Protein AF-A0A553P9T6-F1 (afdb_monomer_lite)

pLDDT: mean 75.7, std 14.53, range [41.75, 96.0]

Structure (mmCIF, N/CA/C/O backbone):
data_AF-A0A553P9T6-F1
#
_entry.id   AF-A0A553P9T6-F1
#
loop_
_atom_site.group_PDB
_atom_site.id
_atom_site.type_symbol
_atom_site.label_atom_id
_atom_site.label_alt_id
_atom_site.label_comp_id
_atom_site.label_asym_id
_atom_site.label_entity_id
_atom_site.label_seq_id
_atom_site.pdbx_PDB_ins_code
_atom_site.Cartn_x
_atom_site.Cartn_y
_atom_site.Cartn_z
_atom_site.occupancy
_atom_site.B_iso_or_equiv
_atom_site.auth_seq_id
_atom_site.auth_comp_id
_atom_site.auth_asym_id
_atom_site.auth_atom_id
_atom_site.pdbx_PDB_model_num
ATOM 1 N N . MET A 1 1 ? 2.382 13.100 12.369 1.00 54.50 1 MET A N 1
ATOM 2 C CA . MET A 1 1 ? 1.519 14.014 13.161 1.00 54.50 1 MET A CA 1
ATOM 3 C C . MET A 1 1 ? 0.103 14.180 12.588 1.00 54.50 1 MET A C 1
ATOM 5 O O . MET A 1 1 ? -0.826 14.201 13.383 1.00 54.50 1 MET A O 1
ATOM 9 N N . PHE A 1 2 ? -0.109 14.202 11.264 1.00 61.12 2 PHE A N 1
ATOM 10 C CA . PHE A 1 2 ? -1.443 14.393 10.650 1.00 61.12 2 PHE A CA 1
ATOM 11 C C . PHE A 1 2 ? -2.465 13.262 10.878 1.00 61.12 2 PHE A C 1
ATOM 13 O O . PHE A 1 2 ? -3.654 13.535 11.056 1.00 61.12 2 PHE A O 1
ATOM 20 N N . VAL A 1 3 ? -2.014 12.002 10.949 1.00 61.84 3 VAL A N 1
ATOM 21 C CA . VAL A 1 3 ? -2.895 10.847 11.225 1.00 61.84 3 VAL A CA 1
ATOM 22 C C . VAL A 1 3 ? -3.562 10.980 12.595 1.00 61.84 3 VAL A C 1
ATOM 24 O O . VAL A 1 3 ? -4.759 10.756 12.708 1.00 61.84 3 VAL A O 1
ATOM 27 N N . ARG A 1 4 ? -2.828 11.456 13.614 1.00 64.81 4 ARG A N 1
ATOM 28 C CA . ARG A 1 4 ? -3.353 11.652 14.977 1.00 64.81 4 ARG A CA 1
ATOM 29 C C . ARG A 1 4 ? -4.452 12.711 15.056 1.00 64.81 4 ARG A C 1
ATOM 31 O O . ARG A 1 4 ? -5.388 12.549 15.829 1.00 64.81 4 ARG A O 1
ATOM 38 N N . GLN A 1 5 ? -4.347 13.785 14.273 1.00 69.56 5 GLN A N 1
ATOM 39 C CA . GLN A 1 5 ? -5.360 14.847 14.248 1.00 69.56 5 GLN A CA 1
ATOM 40 C C . GLN A 1 5 ? -6.612 14.425 13.474 1.00 69.56 5 GLN A C 1
ATOM 42 O O . GLN A 1 5 ? -7.729 14.667 13.925 1.00 69.56 5 GLN A O 1
ATOM 47 N N . SER A 1 6 ? -6.427 13.708 12.366 1.00 65.88 6 SER A N 1
ATOM 48 C CA . SER A 1 6 ? -7.532 13.198 11.544 1.00 65.88 6 SER A CA 1
ATOM 49 C C . SER A 1 6 ? -8.267 12.025 12.207 1.00 65.88 6 SER A C 1
ATOM 51 O O . SER A 1 6 ? -9.463 11.833 11.994 1.00 65.88 6 SER A O 1
ATOM 53 N N . SER A 1 7 ? -7.576 11.254 13.053 1.00 70.69 7 SER A N 1
ATOM 54 C CA . SER A 1 7 ? -8.131 10.071 13.715 1.00 70.69 7 SER A CA 1
ATOM 55 C C . SER A 1 7 ? -8.922 10.380 14.989 1.00 70.69 7 SER A C 1
ATOM 57 O O . SER A 1 7 ? -9.719 9.546 15.412 1.00 70.69 7 SER A O 1
ATOM 59 N N . LEU A 1 8 ? -8.773 11.569 15.584 1.00 76.19 8 LEU A N 1
ATOM 60 C CA . LEU A 1 8 ? -9.503 12.016 16.781 1.00 76.19 8 LEU A CA 1
ATOM 61 C C . LEU A 1 8 ? -11.037 12.039 16.621 1.00 76.19 8 LEU A C 1
ATOM 63 O O . LEU A 1 8 ? -11.719 11.433 17.455 1.00 76.19 8 LEU A O 1
ATOM 67 N N . PRO A 1 9 ? -11.623 12.698 15.599 1.00 80.44 9 PRO A N 1
ATOM 68 C CA . PRO A 1 9 ? -13.076 12.689 15.408 1.00 80.44 9 PRO A CA 1
ATOM 69 C C . PRO A 1 9 ? -13.605 11.282 15.102 1.00 80.44 9 PRO A C 1
ATOM 71 O O . PRO A 1 9 ? -14.690 10.913 15.557 1.00 80.44 9 PRO A O 1
ATOM 74 N N . LEU A 1 10 ? -12.820 10.472 14.386 1.00 75.75 10 LEU A N 1
ATOM 75 C CA . LEU A 1 10 ? -13.176 9.097 14.050 1.00 75.75 10 LEU A CA 1
ATOM 76 C C . LEU A 1 10 ? -13.121 8.180 15.283 1.00 75.75 10 LEU A C 1
ATOM 78 O O . LEU A 1 10 ? -14.057 7.424 15.524 1.00 75.75 10 LEU A O 1
ATOM 82 N N . ALA A 1 11 ? -12.092 8.315 16.122 1.00 76.81 11 ALA A N 1
ATOM 83 C CA . ALA A 1 11 ? -11.960 7.593 17.385 1.00 76.81 11 ALA A CA 1
ATOM 84 C C . ALA A 1 11 ? -13.116 7.914 18.338 1.00 76.81 11 ALA A C 1
ATOM 86 O O . ALA A 1 11 ? -13.688 7.007 18.934 1.00 76.81 11 ALA A O 1
ATOM 87 N N . ARG A 1 12 ? -13.531 9.187 18.436 1.00 80.38 12 ARG A N 1
ATOM 88 C CA . ARG A 1 12 ? -14.687 9.588 19.259 1.00 80.38 12 ARG A CA 1
ATOM 89 C C . ARG A 1 12 ? -15.990 8.938 18.783 1.00 80.38 12 ARG A C 1
ATOM 91 O O . ARG A 1 12 ? -16.767 8.482 19.618 1.00 80.38 12 ARG A O 1
ATOM 98 N N . ARG A 1 13 ? -16.203 8.837 17.465 1.00 80.31 13 ARG A N 1
ATOM 99 C CA . ARG A 1 13 ? -17.357 8.125 16.885 1.00 80.31 13 ARG A CA 1
ATOM 100 C C . ARG A 1 13 ? -17.294 6.618 17.129 1.00 80.31 13 ARG A C 1
ATOM 102 O O . ARG A 1 13 ? -18.295 6.013 17.491 1.00 80.31 13 ARG A O 1
ATOM 109 N N . ILE A 1 14 ? -16.122 6.006 16.987 1.00 76.62 14 ILE A N 1
ATOM 110 C CA . ILE A 1 14 ? -15.926 4.581 17.290 1.00 76.62 14 ILE A CA 1
ATOM 111 C C . ILE A 1 14 ? -16.172 4.321 18.783 1.00 76.62 14 ILE A C 1
ATOM 113 O O . ILE A 1 14 ? -16.841 3.351 19.130 1.00 76.62 14 ILE A O 1
ATOM 117 N N . LYS A 1 15 ? -15.722 5.221 19.667 1.00 77.31 15 LYS A N 1
ATOM 118 C CA . LYS A 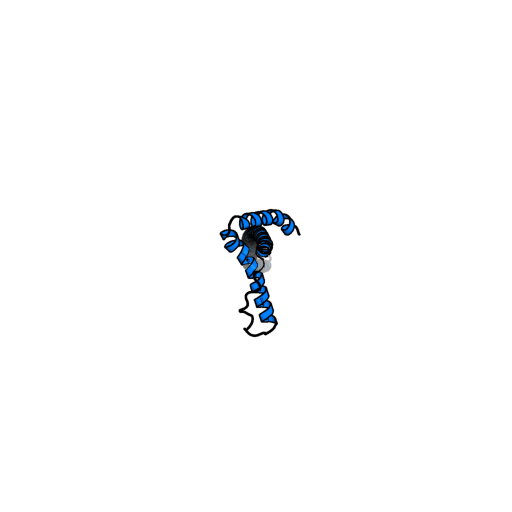1 15 ? -15.968 5.167 21.115 1.00 77.31 15 LYS A CA 1
ATOM 119 C C . LYS A 1 15 ? -17.463 5.241 21.439 1.00 77.31 15 LYS A C 1
ATOM 121 O O . LYS A 1 15 ? -17.950 4.427 22.220 1.00 77.31 15 LYS A O 1
ATOM 126 N N . SER A 1 16 ? -18.205 6.176 20.837 1.00 78.44 16 SER A N 1
ATOM 127 C CA . SER A 1 16 ? -19.654 6.286 21.060 1.00 78.44 16 SER A CA 1
ATOM 128 C C . SER A 1 16 ? -20.402 5.053 20.551 1.00 78.44 16 SER A C 1
ATOM 130 O O . SER A 1 16 ? -21.261 4.531 21.254 1.00 78.44 16 SER A O 1
ATOM 132 N N . GLN A 1 17 ? -20.021 4.522 19.386 1.00 75.31 17 GLN A N 1
ATOM 133 C CA . GLN A 1 17 ? -20.624 3.304 18.838 1.00 75.31 17 GLN A CA 1
ATOM 134 C C . GLN A 1 17 ? -20.291 2.054 19.662 1.00 75.31 17 GLN A C 1
ATOM 136 O O . GLN A 1 17 ? -21.145 1.195 19.862 1.00 75.31 17 GLN A O 1
ATOM 141 N N . ALA A 1 18 ? -19.081 1.966 20.217 1.00 71.62 18 ALA A N 1
ATOM 142 C CA . ALA A 1 18 ? -18.688 0.879 21.109 1.00 71.62 18 ALA A CA 1
ATOM 143 C C . ALA A 1 18 ? -19.405 0.924 22.471 1.00 71.62 18 ALA A C 1
ATOM 145 O O . ALA A 1 18 ? -19.569 -0.118 23.105 1.00 71.62 18 ALA A O 1
ATOM 146 N N . ARG A 1 19 ? -19.869 2.102 22.918 1.00 73.62 19 ARG A N 1
ATOM 147 C CA . ARG A 1 19 ? -20.756 2.220 24.091 1.00 73.62 19 ARG A CA 1
ATOM 148 C C . ARG A 1 19 ? -22.173 1.731 23.791 1.00 73.62 19 ARG A C 1
ATOM 150 O O . ARG A 1 19 ? -22.774 1.099 24.650 1.00 73.62 19 ARG A O 1
ATOM 157 N N . LEU A 1 20 ? -22.677 1.991 22.583 1.00 77.75 20 LEU A N 1
ATOM 158 C CA . LEU A 1 20 ? -24.021 1.585 22.156 1.00 77.75 20 LEU A CA 1
ATOM 159 C C . LEU A 1 20 ? -24.108 0.086 21.822 1.00 77.75 20 LEU A C 1
ATOM 161 O O . LEU A 1 20 ? -25.086 -0.569 22.172 1.00 77.75 20 LEU A O 1
ATOM 165 N N . HIS A 1 21 ? -23.076 -0.483 21.191 1.00 76.06 21 HIS A N 1
ATOM 166 C CA . HIS A 1 21 ? -23.066 -1.879 20.749 1.00 76.06 21 HIS A CA 1
ATOM 167 C C . HIS A 1 21 ? -21.999 -2.716 21.468 1.00 76.06 21 HIS A C 1
ATOM 169 O O . HIS A 1 21 ? -20.808 -2.676 21.144 1.00 76.06 21 HIS A O 1
ATOM 175 N N . ARG A 1 22 ? -22.447 -3.580 22.392 1.00 70.31 22 ARG A N 1
ATOM 176 C CA . ARG A 1 22 ? -21.578 -4.487 23.172 1.00 70.31 22 ARG A CA 1
ATOM 177 C C . ARG A 1 22 ? -20.792 -5.473 22.295 1.00 70.31 22 ARG A C 1
ATOM 179 O O . ARG A 1 22 ? -19.643 -5.784 22.603 1.00 70.31 22 ARG A O 1
ATOM 186 N N . SER A 1 23 ? -21.380 -5.917 21.182 1.00 69.31 23 SER A N 1
ATOM 187 C CA . SER A 1 23 ? -20.733 -6.803 20.202 1.00 69.31 23 SER A CA 1
ATOM 188 C C . SER A 1 23 ? -19.582 -6.109 19.472 1.00 69.31 23 SER A C 1
ATOM 190 O O . SER A 1 23 ? -18.506 -6.684 19.325 1.00 69.31 23 SER A O 1
ATOM 192 N N . PHE A 1 24 ? -19.770 -4.842 19.087 1.00 68.88 24 PHE A N 1
ATOM 193 C CA . PHE A 1 24 ? -18.747 -4.043 18.411 1.00 68.88 24 PHE A CA 1
ATOM 194 C C . PHE A 1 24 ? -17.557 -3.756 19.336 1.00 68.88 24 PHE A C 1
ATOM 196 O O . PHE A 1 24 ? -16.403 -3.928 18.943 1.00 68.88 24 PHE A O 1
ATOM 203 N N . LYS A 1 25 ? -17.829 -3.436 20.610 1.00 69.00 25 LYS A N 1
ATOM 204 C CA . LYS A 1 25 ? -16.800 -3.327 21.654 1.00 69.00 25 LYS A CA 1
ATOM 205 C C . LYS A 1 25 ? -15.978 -4.615 21.766 1.00 69.00 25 LYS A C 1
ATOM 207 O O . LYS A 1 25 ? -14.758 -4.558 21.669 1.00 69.00 25 LYS A O 1
ATOM 212 N N . ARG A 1 26 ? -16.629 -5.774 21.904 1.00 68.94 26 ARG A N 1
ATOM 213 C CA . ARG A 1 26 ? -15.945 -7.058 22.137 1.00 68.94 26 ARG A CA 1
ATOM 214 C C . ARG A 1 26 ? -15.169 -7.586 20.926 1.00 68.94 26 ARG A C 1
ATOM 216 O O . ARG A 1 26 ? -14.162 -8.252 21.129 1.00 68.94 26 ARG A O 1
ATOM 223 N N . PHE A 1 27 ? -15.629 -7.327 19.702 1.00 68.06 27 PHE A N 1
ATOM 224 C CA . PHE A 1 27 ? -15.042 -7.918 18.493 1.00 68.06 27 PHE A CA 1
ATOM 225 C C . PHE A 1 27 ? -14.057 -6.996 17.765 1.00 68.06 27 PHE A C 1
ATOM 227 O O . PHE A 1 27 ? -13.137 -7.479 17.117 1.00 68.06 27 PHE A O 1
ATOM 234 N N . VAL A 1 28 ? -14.223 -5.674 17.875 1.00 71.19 28 VAL A N 1
ATOM 235 C CA . VAL A 1 28 ? -13.396 -4.705 17.133 1.00 71.19 28 VAL A CA 1
ATOM 236 C C . VAL A 1 28 ? -12.470 -3.922 18.060 1.00 71.19 28 VAL A C 1
ATOM 238 O O . VAL A 1 28 ? -11.318 -3.687 17.716 1.00 71.19 28 VAL A O 1
ATOM 241 N N . VAL A 1 29 ? -12.939 -3.537 19.250 1.00 70.44 29 VAL A N 1
ATOM 242 C CA . VAL A 1 29 ? -12.211 -2.617 20.146 1.00 70.44 29 VAL A CA 1
ATOM 243 C C . VAL A 1 29 ? -11.395 -3.361 21.211 1.00 70.44 29 VAL A C 1
ATOM 245 O O . VAL A 1 29 ? -10.249 -3.005 21.473 1.00 70.44 29 VAL A O 1
ATOM 248 N N . SER A 1 30 ? -11.953 -4.416 21.808 1.00 69.38 30 SER A N 1
ATOM 249 C CA . SER A 1 30 ? -11.287 -5.218 22.843 1.00 69.38 30 SER A CA 1
ATOM 250 C C . SER A 1 30 ? -10.107 -6.056 22.333 1.00 69.38 30 SER A C 1
ATOM 252 O O . SER A 1 30 ? -9.091 -6.078 23.027 1.00 69.38 30 SER A O 1
ATOM 254 N N . PRO A 1 31 ? -10.165 -6.715 21.155 1.00 71.94 31 PRO A N 1
ATOM 255 C CA . PRO A 1 31 ? -9.061 -7.552 20.695 1.00 71.94 31 PRO A CA 1
ATOM 256 C C . PRO A 1 31 ? -7.747 -6.789 20.480 1.00 71.94 31 PRO A C 1
ATOM 258 O O . PRO A 1 31 ? -6.740 -7.261 20.999 1.00 71.94 31 PRO A O 1
ATOM 261 N N . PRO A 1 32 ? -7.704 -5.610 19.818 1.00 64.50 32 PRO A N 1
ATOM 262 C CA . PRO A 1 32 ? -6.453 -4.867 19.666 1.00 64.50 32 PRO A CA 1
ATOM 263 C C . PRO A 1 32 ? -5.888 -4.362 21.003 1.00 64.50 32 PRO A C 1
ATOM 265 O O . PRO A 1 32 ? -4.673 -4.382 21.189 1.00 64.50 32 PRO A O 1
ATOM 268 N N . ALA A 1 33 ? -6.745 -3.984 21.961 1.00 65.06 33 ALA A N 1
ATOM 269 C CA . ALA A 1 33 ? -6.308 -3.595 23.305 1.00 65.06 33 ALA A CA 1
ATOM 270 C C . ALA A 1 33 ? -5.688 -4.776 24.079 1.00 65.06 33 ALA A C 1
ATOM 272 O O . ALA A 1 33 ? -4.651 -4.633 24.721 1.00 65.06 33 ALA A O 1
ATOM 273 N N . GLN A 1 34 ? -6.284 -5.967 23.983 1.00 64.62 34 GLN A N 1
ATOM 274 C CA . GLN A 1 34 ? -5.775 -7.177 24.639 1.00 64.62 34 GLN A CA 1
ATOM 275 C C . GLN A 1 34 ? -4.515 -7.732 23.954 1.00 64.62 34 GLN A C 1
ATOM 277 O O . GLN A 1 34 ? -3.608 -8.214 24.633 1.00 64.62 34 GLN A O 1
ATOM 282 N N . LEU A 1 35 ? -4.420 -7.618 22.625 1.00 64.94 35 LEU A N 1
ATOM 283 C CA . LEU A 1 35 ? -3.249 -8.015 21.835 1.00 64.94 35 LEU A CA 1
ATOM 284 C C . LEU A 1 35 ? -1.996 -7.229 22.220 1.00 64.94 35 LEU A C 1
ATOM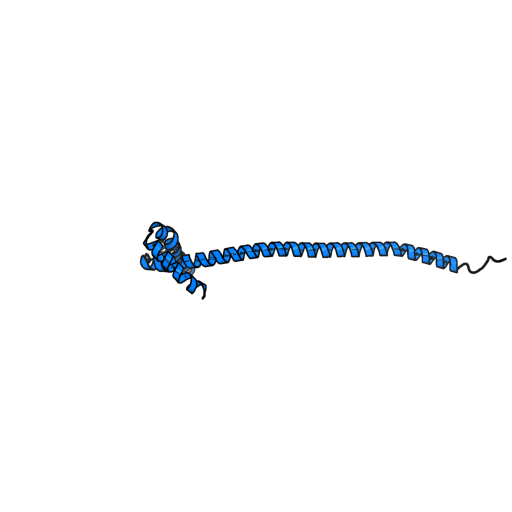 286 O O . LEU A 1 35 ? -0.931 -7.832 22.349 1.00 64.94 35 LEU A O 1
ATOM 290 N N . TYR A 1 36 ? -2.118 -5.917 22.444 1.00 62.12 36 TYR A N 1
ATOM 291 C CA . TYR A 1 36 ? -0.993 -5.075 22.859 1.00 62.12 36 TYR A CA 1
ATOM 292 C C . TYR A 1 36 ? -0.351 -5.594 24.158 1.00 62.12 36 TYR A C 1
ATOM 294 O O . TYR A 1 36 ? 0.863 -5.779 24.231 1.00 62.12 36 TYR A O 1
ATOM 302 N N . HIS A 1 37 ? -1.172 -5.960 25.146 1.00 61.97 37 HIS A N 1
ATOM 303 C CA . HIS A 1 37 ? -0.701 -6.534 26.410 1.00 61.97 37 HIS A CA 1
ATOM 304 C C . HIS A 1 37 ? -0.192 -7.975 26.289 1.00 61.97 37 HIS A C 1
ATOM 306 O O . HIS A 1 37 ? 0.729 -8.368 27.011 1.00 61.97 37 HIS A O 1
ATOM 312 N N . PHE A 1 38 ? -0.764 -8.768 25.379 1.00 62.12 38 PHE A N 1
ATOM 313 C CA . PHE A 1 38 ? -0.303 -10.131 25.117 1.00 62.12 38 PHE A CA 1
ATOM 314 C C . PHE A 1 38 ? 1.101 -10.132 24.502 1.00 62.12 38 PHE A C 1
ATOM 316 O O . PHE A 1 38 ? 1.968 -10.894 24.932 1.00 62.12 38 PHE A O 1
ATOM 323 N N . TYR A 1 39 ? 1.351 -9.234 23.547 1.00 61.25 39 TYR A N 1
ATOM 324 C CA . TYR A 1 39 ? 2.675 -9.041 22.961 1.00 61.25 39 TYR A CA 1
ATOM 325 C C . TYR A 1 39 ? 3.678 -8.490 23.974 1.00 61.25 39 TYR A C 1
ATOM 327 O O . TYR A 1 39 ? 4.787 -9.014 24.058 1.00 61.25 39 TYR A O 1
ATOM 335 N N . GLU A 1 40 ? 3.294 -7.502 24.786 1.00 61.50 40 GLU A N 1
ATOM 336 C CA . GLU A 1 40 ? 4.179 -6.948 25.816 1.00 61.50 40 GLU A CA 1
ATOM 337 C C . GLU A 1 40 ? 4.595 -8.014 26.842 1.00 61.50 40 GLU A C 1
ATOM 339 O O . GLU A 1 40 ? 5.777 -8.142 27.173 1.00 61.50 40 GLU A O 1
ATOM 344 N N . SER A 1 41 ? 3.635 -8.828 27.293 1.00 57.81 41 SER A N 1
ATOM 345 C CA . SER A 1 41 ? 3.888 -9.921 28.232 1.00 57.81 41 SER A CA 1
ATOM 346 C C . SER A 1 41 ? 4.792 -10.982 27.595 1.00 57.81 41 SER A C 1
ATOM 348 O O . SER A 1 41 ? 5.803 -11.356 28.182 1.00 57.81 41 SER A O 1
ATOM 350 N N . LYS A 1 42 ? 4.512 -11.413 26.356 1.00 62.00 42 LYS A N 1
ATOM 351 C CA . LYS A 1 42 ? 5.305 -12.436 25.648 1.00 62.00 42 LYS A CA 1
ATOM 352 C C . LYS A 1 42 ? 6.746 -11.988 25.370 1.00 62.00 42 LYS A C 1
ATOM 354 O O . LYS A 1 42 ? 7.665 -12.788 25.529 1.00 62.00 42 LYS A O 1
ATOM 359 N N . ILE A 1 43 ? 6.954 -10.720 25.006 1.00 62.78 43 ILE A N 1
ATOM 360 C CA . ILE A 1 43 ? 8.287 -10.153 24.749 1.00 62.78 43 ILE A CA 1
ATOM 361 C C . ILE A 1 43 ? 9.078 -10.013 26.056 1.00 62.78 43 ILE A C 1
ATOM 363 O O . ILE A 1 43 ? 10.227 -10.448 26.108 1.00 62.78 43 ILE A O 1
ATOM 367 N N . LYS A 1 44 ? 8.472 -9.491 27.134 1.00 60.47 44 LYS A N 1
ATOM 368 C CA . LYS A 1 44 ? 9.138 -9.395 28.448 1.00 60.47 44 LYS A CA 1
ATOM 369 C C . LYS A 1 44 ? 9.528 -10.769 29.006 1.00 60.47 44 LYS A C 1
ATOM 371 O O . LYS A 1 44 ? 10.621 -10.902 29.550 1.00 60.47 44 LYS A O 1
ATOM 376 N N . PHE A 1 45 ? 8.696 -11.801 28.823 1.00 59.78 45 PHE A N 1
ATOM 377 C CA . PHE A 1 45 ? 9.035 -13.170 29.240 1.00 59.78 45 PHE A CA 1
ATOM 378 C C . PHE A 1 45 ? 10.168 -13.786 28.417 1.00 59.78 45 PHE A C 1
ATOM 380 O O . PHE A 1 45 ? 11.055 -14.413 28.992 1.00 59.78 45 PHE A O 1
ATOM 387 N N . ASN A 1 46 ? 10.173 -13.568 27.099 1.00 64.44 46 ASN A N 1
ATOM 388 C CA . ASN A 1 46 ? 11.231 -14.066 26.222 1.00 64.44 46 ASN A CA 1
ATOM 389 C C . ASN A 1 46 ? 12.585 -13.387 26.494 1.00 64.44 46 ASN A C 1
ATOM 391 O O . ASN A 1 46 ? 13.624 -14.028 26.405 1.00 64.44 46 ASN A O 1
ATOM 395 N N . VAL A 1 47 ? 12.576 -12.099 26.852 1.00 64.25 47 VAL A N 1
ATOM 396 C CA . VAL A 1 47 ? 13.797 -11.330 27.148 1.00 64.25 47 VAL A CA 1
ATOM 397 C C . VAL A 1 47 ? 14.374 -11.652 28.534 1.00 64.25 47 VAL A C 1
ATOM 399 O O . VAL A 1 47 ? 15.585 -11.577 28.712 1.00 64.25 47 VAL A O 1
ATOM 402 N N . MET A 1 48 ? 13.549 -12.033 29.516 1.00 62.50 48 MET A N 1
ATOM 403 C CA . MET A 1 48 ? 14.007 -12.263 30.897 1.00 62.50 48 MET A CA 1
ATOM 404 C C . MET A 1 48 ? 14.316 -13.724 31.263 1.00 62.50 48 MET A C 1
ATOM 406 O O . MET A 1 48 ? 14.665 -13.975 32.412 1.00 62.50 48 MET A O 1
ATOM 410 N N . ASN A 1 49 ? 14.204 -14.697 30.349 1.00 62.41 49 ASN A N 1
ATOM 411 C CA . ASN A 1 49 ? 14.463 -16.127 30.623 1.00 62.41 49 ASN A CA 1
ATOM 412 C C . ASN A 1 49 ? 13.722 -16.690 31.865 1.00 62.41 49 ASN A C 1
ATOM 414 O O . ASN A 1 49 ? 14.093 -17.719 32.433 1.00 62.41 49 ASN A O 1
ATOM 418 N N . LEU A 1 50 ? 12.653 -16.016 32.302 1.00 58.06 50 LEU A N 1
ATOM 419 C CA . LEU A 1 50 ? 11.823 -16.422 33.428 1.00 58.06 50 LEU A CA 1
ATOM 420 C C . LEU A 1 50 ? 10.864 -17.495 32.918 1.00 58.06 50 LEU A C 1
ATOM 422 O O . LEU A 1 50 ? 9.849 -17.197 32.288 1.00 58.06 50 LEU A O 1
ATOM 426 N N . GLY A 1 51 ? 11.228 -18.753 33.163 1.00 51.06 51 GLY A N 1
ATOM 427 C CA . GLY A 1 51 ? 10.444 -19.916 32.774 1.00 51.06 51 GLY A CA 1
ATOM 428 C C . GLY A 1 51 ? 8.977 -19.791 33.184 1.00 51.06 51 GLY A C 1
ATOM 429 O O . GLY A 1 51 ? 8.688 -19.405 34.310 1.00 51.06 51 GLY A O 1
ATOM 430 N N . HIS A 1 52 ? 8.096 -20.110 32.229 1.00 54.75 52 HIS A N 1
ATOM 431 C CA . HIS A 1 52 ? 6.718 -20.639 32.254 1.00 54.75 52 HIS A CA 1
ATOM 432 C C . HIS A 1 52 ? 5.688 -20.265 33.351 1.00 54.75 52 HIS A C 1
ATOM 434 O O . HIS A 1 52 ? 4.498 -20.484 33.138 1.00 54.75 52 HIS A O 1
ATOM 440 N N . VAL A 1 53 ? 6.052 -19.683 34.491 1.00 49.28 53 VAL A N 1
ATOM 441 C CA . VAL A 1 53 ? 5.192 -19.576 35.681 1.00 49.28 53 VAL A CA 1
ATOM 442 C C . VAL A 1 53 ? 4.253 -18.367 35.620 1.00 49.28 53 VAL A C 1
ATOM 444 O O . VAL A 1 53 ? 3.162 -18.406 36.182 1.00 49.28 53 VAL A O 1
ATOM 447 N N . ARG A 1 54 ? 4.608 -17.303 34.888 1.00 49.25 54 ARG A N 1
ATOM 448 C CA . ARG A 1 54 ? 3.771 -16.090 34.791 1.00 49.25 54 ARG A CA 1
ATOM 449 C C . ARG A 1 54 ? 3.070 -15.884 33.446 1.00 49.25 54 ARG A C 1
ATOM 451 O O . ARG A 1 54 ? 2.287 -14.951 33.324 1.00 49.25 54 ARG A O 1
ATOM 458 N N . LEU A 1 55 ? 3.239 -16.793 32.481 1.00 50.06 55 LEU A N 1
ATOM 459 C CA . LEU A 1 55 ? 2.473 -16.784 31.221 1.00 50.06 55 LEU A CA 1
ATOM 460 C C . LEU A 1 55 ? 0.960 -16.997 31.431 1.00 50.06 55 LEU A C 1
ATOM 462 O O . LEU A 1 55 ? 0.174 -16.787 30.512 1.00 50.06 55 LEU A O 1
ATOM 466 N N . ARG A 1 56 ? 0.550 -17.432 32.630 1.00 44.94 56 ARG A N 1
ATOM 467 C CA . ARG A 1 56 ? -0.841 -17.760 32.973 1.00 44.94 56 ARG A CA 1
ATOM 468 C C . ARG A 1 56 ? -1.592 -16.637 33.686 1.00 44.94 56 ARG A C 1
ATOM 470 O O . ARG A 1 56 ? -2.814 -16.698 33.778 1.00 44.94 56 ARG A O 1
ATOM 477 N N . GLN A 1 57 ? -0.888 -15.636 34.210 1.00 46.22 57 GLN A N 1
ATOM 478 C CA . GLN A 1 57 ? -1.539 -14.494 34.838 1.00 46.22 57 GLN A CA 1
ATOM 479 C C . GLN A 1 57 ? -1.943 -13.534 33.728 1.00 46.22 57 GLN A C 1
ATOM 481 O O . GLN A 1 57 ? -1.122 -12.771 33.223 1.00 46.22 57 GLN A O 1
ATOM 486 N N . ALA A 1 58 ? -3.210 -13.633 33.317 1.00 48.34 58 ALA A N 1
ATOM 487 C CA . ALA A 1 58 ? -3.836 -12.617 32.489 1.00 48.34 58 ALA A CA 1
ATOM 488 C C . ALA A 1 58 ? -3.516 -11.249 33.118 1.00 48.34 58 ALA A C 1
ATOM 490 O O . ALA A 1 58 ? -3.774 -11.078 34.316 1.00 48.34 58 ALA A O 1
ATOM 491 N N . PRO A 1 59 ? -2.897 -10.315 32.373 1.00 51.47 59 PRO A N 1
ATOM 492 C CA . PRO A 1 59 ? -2.589 -8.999 32.909 1.00 51.47 59 PRO A CA 1
ATOM 493 C C . PRO A 1 59 ? -3.874 -8.368 33.467 1.00 51.47 59 PRO A C 1
ATOM 495 O O . PRO A 1 59 ? -4.960 -8.683 32.961 1.00 51.47 59 PRO A O 1
ATOM 498 N N . PRO A 1 60 ? -3.769 -7.541 34.528 1.00 51.62 60 PRO A N 1
ATOM 499 C CA . PRO A 1 60 ? -4.922 -6.948 35.195 1.00 51.62 60 PRO A CA 1
ATOM 500 C C . PRO A 1 60 ? -5.849 -6.372 34.134 1.00 51.62 60 PRO A C 1
ATOM 502 O O . PRO A 1 60 ? -5.405 -5.614 33.270 1.00 51.62 60 PRO A O 1
ATOM 505 N N . GLN A 1 61 ? -7.100 -6.836 34.148 1.00 54.22 61 GLN A N 1
ATOM 506 C CA . GLN A 1 61 ? -8.091 -6.451 33.156 1.00 54.22 61 GLN A CA 1
ATOM 507 C C . GLN A 1 61 ? -8.138 -4.928 33.136 1.00 54.22 61 GLN A C 1
ATOM 509 O O . GLN A 1 61 ? -8.488 -4.298 34.133 1.00 54.22 61 GLN A O 1
ATOM 514 N N . LEU A 1 62 ? -7.683 -4.359 32.024 1.00 59.19 62 LEU A N 1
ATOM 515 C CA . LEU A 1 62 ? -7.661 -2.926 31.816 1.00 59.19 62 LEU A CA 1
ATOM 516 C C . LEU A 1 62 ? -9.094 -2.415 32.038 1.00 59.19 62 LEU A C 1
ATOM 518 O O . LEU A 1 62 ? -10.040 -3.045 31.552 1.00 59.19 62 LEU A O 1
ATOM 522 N N . SER A 1 63 ? -9.249 -1.341 32.822 1.00 65.94 63 SER A N 1
ATOM 523 C CA . SER A 1 63 ? -10.564 -0.782 33.157 1.00 65.94 63 SER A CA 1
ATOM 524 C C . SER A 1 63 ? -11.391 -0.624 31.882 1.00 65.94 63 SER A C 1
ATOM 526 O O . SER A 1 63 ? -10.854 -0.273 30.827 1.00 65.94 63 SER A O 1
ATOM 528 N N . GLU A 1 64 ? -12.693 -0.912 31.943 1.00 69.44 64 GLU A N 1
ATOM 529 C CA . GLU A 1 64 ? -13.533 -0.945 30.740 1.00 69.44 64 GLU A CA 1
ATOM 530 C C . GLU A 1 64 ? -13.478 0.360 29.930 1.00 69.44 64 GLU A C 1
ATOM 532 O O . GLU A 1 64 ? -13.676 0.338 28.713 1.00 69.44 64 GLU A O 1
ATOM 537 N N . GLU A 1 65 ? -13.199 1.482 30.596 1.00 76.50 65 GLU A N 1
ATOM 538 C CA . GLU A 1 65 ? -13.041 2.795 29.975 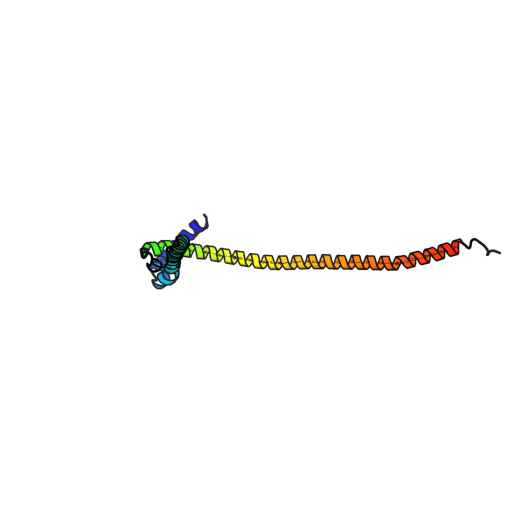1.00 76.50 65 GLU A CA 1
ATOM 539 C C . GLU A 1 65 ? -11.723 2.936 29.203 1.00 76.50 65 GLU A C 1
ATOM 541 O O . GLU A 1 65 ? -11.731 3.394 28.058 1.00 76.50 65 GLU A O 1
ATOM 546 N N . ASP A 1 66 ? -10.617 2.459 29.770 1.00 76.75 66 ASP A N 1
ATOM 547 C CA . ASP A 1 66 ? -9.283 2.518 29.164 1.00 76.75 66 ASP A CA 1
ATOM 548 C C . ASP A 1 66 ? -9.187 1.619 27.924 1.00 76.75 66 ASP A C 1
ATOM 550 O O . ASP A 1 66 ? -8.617 2.011 26.903 1.00 76.75 66 ASP A O 1
ATOM 554 N N . VAL A 1 67 ? -9.817 0.436 27.964 1.00 73.81 67 VAL A N 1
ATOM 555 C CA . VAL A 1 67 ? -9.950 -0.456 26.793 1.00 73.81 67 VAL A CA 1
ATOM 556 C C . VAL A 1 67 ? -10.666 0.259 25.654 1.00 73.81 67 VAL A C 1
ATOM 558 O O . VAL A 1 67 ? -10.296 0.124 24.486 1.00 73.81 67 VAL A O 1
ATOM 561 N N . LEU A 1 68 ? -11.705 1.020 25.988 1.00 75.38 68 LEU A N 1
ATOM 562 C CA . LEU A 1 68 ? -12.515 1.733 25.014 1.00 75.38 68 LEU A CA 1
ATOM 563 C C . LEU A 1 68 ? -11.736 2.901 24.394 1.00 75.38 68 LEU A C 1
ATOM 565 O O . LEU A 1 68 ? -11.788 3.106 23.179 1.00 75.38 68 LEU A O 1
ATOM 569 N N . ASP A 1 69 ? -11.008 3.659 25.212 1.00 80.69 69 ASP A N 1
ATOM 570 C CA . ASP A 1 69 ? -10.205 4.795 24.762 1.00 80.69 69 ASP A CA 1
ATOM 571 C C . ASP A 1 69 ? -8.999 4.371 23.928 1.00 80.69 69 ASP A C 1
ATOM 573 O O . ASP A 1 69 ? -8.777 4.924 22.847 1.00 80.69 69 ASP A O 1
ATOM 577 N N . LEU A 1 70 ? -8.246 3.366 24.376 1.00 78.44 70 LEU A N 1
ATOM 578 C CA . LEU A 1 70 ? -7.093 2.869 23.634 1.00 78.44 70 LEU A CA 1
ATOM 579 C C . LEU A 1 70 ? -7.526 2.125 22.365 1.00 78.44 70 LEU A C 1
ATOM 581 O O . LEU A 1 70 ? -7.011 2.405 21.283 1.00 78.44 70 LEU A O 1
ATOM 585 N N . GLY A 1 71 ? -8.507 1.226 22.471 1.00 79.31 71 GLY A N 1
ATOM 586 C CA . GLY A 1 71 ? -8.965 0.423 21.340 1.00 79.31 71 GLY A CA 1
ATOM 587 C C . GLY A 1 71 ? -9.592 1.273 20.234 1.00 79.31 71 GLY A C 1
ATOM 588 O O . GLY A 1 71 ? -9.298 1.064 19.060 1.00 79.31 71 GLY A O 1
ATOM 589 N N . SER A 1 72 ? -10.401 2.282 20.578 1.00 79.12 72 SER A N 1
ATOM 590 C CA . SER A 1 72 ? -11.017 3.156 19.566 1.00 79.12 72 SER A CA 1
ATOM 591 C C . SER A 1 72 ? -9.993 3.998 18.799 1.00 79.12 72 SER A C 1
ATOM 593 O O . SER A 1 72 ? -10.161 4.214 17.597 1.00 79.12 72 SER A O 1
ATOM 595 N N . ARG A 1 73 ? -8.915 4.432 19.467 1.00 81.94 73 ARG A N 1
ATOM 596 C CA . ARG A 1 73 ? -7.784 5.126 18.834 1.00 81.94 73 ARG A CA 1
ATOM 597 C C . ARG A 1 73 ? -6.989 4.198 17.921 1.00 81.94 73 ARG A C 1
ATOM 599 O O . ARG A 1 73 ? -6.671 4.586 16.803 1.00 81.94 73 ARG A O 1
ATOM 606 N N . LEU A 1 74 ? -6.702 2.975 18.370 1.00 82.19 74 LEU A N 1
ATOM 607 C CA . LEU A 1 74 ? -5.940 2.012 17.572 1.00 82.19 74 LEU A CA 1
ATOM 608 C C . LEU A 1 74 ? -6.700 1.610 16.301 1.00 82.19 74 LEU A C 1
ATOM 610 O O . LEU A 1 74 ? -6.119 1.550 15.222 1.00 82.19 74 LEU A O 1
ATOM 614 N N . VAL A 1 75 ? -8.012 1.378 16.418 1.00 84.19 75 VAL A N 1
ATOM 615 C CA . VAL A 1 75 ? -8.870 1.010 15.283 1.00 84.19 75 VAL A CA 1
ATOM 616 C C . VAL A 1 75 ? -8.971 2.155 14.277 1.00 84.19 75 VAL A C 1
ATOM 618 O O . VAL A 1 75 ? -8.868 1.912 13.077 1.00 84.19 75 VAL A O 1
ATOM 621 N N . SER A 1 76 ? -9.141 3.405 14.726 1.00 84.00 76 SER A N 1
ATOM 622 C CA . SER A 1 76 ? -9.200 4.543 13.797 1.00 84.00 76 SER A CA 1
ATOM 623 C C . SER A 1 76 ? -7.879 4.747 13.056 1.00 84.00 76 SER A C 1
ATOM 625 O O . SER A 1 76 ? -7.883 5.037 11.861 1.00 84.00 76 SER A O 1
ATOM 627 N N . GLU A 1 77 ? -6.753 4.554 13.741 1.00 82.81 77 GLU A N 1
ATOM 628 C CA . GLU A 1 77 ? -5.425 4.622 13.141 1.00 82.81 77 GLU A CA 1
ATOM 629 C C . GLU A 1 77 ? -5.199 3.479 12.142 1.00 82.81 77 GLU A C 1
ATOM 631 O O . GLU A 1 77 ? -4.794 3.738 11.009 1.00 82.81 77 GLU A O 1
ATOM 636 N N . MET A 1 78 ? -5.564 2.241 12.494 1.00 84.69 78 MET A N 1
ATOM 637 C CA . MET A 1 78 ? -5.502 1.092 11.582 1.00 84.69 78 MET A CA 1
ATOM 638 C C . MET A 1 78 ? -6.362 1.279 10.333 1.00 84.69 78 MET A C 1
ATOM 640 O O . MET A 1 78 ? -5.918 0.931 9.244 1.00 84.69 78 MET A O 1
ATOM 644 N N . LEU A 1 79 ? -7.566 1.841 10.460 1.00 86.94 79 LEU A N 1
ATOM 645 C CA . LEU A 1 79 ? -8.441 2.086 9.311 1.00 86.94 79 LEU A CA 1
ATOM 646 C C . LEU A 1 79 ? -7.829 3.100 8.342 1.00 86.94 79 LEU A C 1
ATOM 648 O O . LEU A 1 79 ? -7.779 2.849 7.141 1.00 86.94 79 LEU A O 1
ATOM 652 N N . ILE A 1 80 ? -7.329 4.228 8.853 1.00 88.19 80 ILE A N 1
ATOM 653 C CA . ILE A 1 80 ? -6.728 5.274 8.014 1.00 88.19 80 ILE A CA 1
ATOM 654 C C . ILE A 1 80 ? -5.458 4.751 7.335 1.00 88.19 80 ILE A C 1
ATOM 656 O O . ILE A 1 80 ? -5.283 4.932 6.129 1.00 88.19 80 ILE A O 1
ATOM 660 N N . ILE A 1 81 ? -4.590 4.074 8.093 1.00 88.75 81 ILE A N 1
ATOM 661 C CA . ILE A 1 81 ? -3.354 3.496 7.558 1.00 88.75 81 ILE A CA 1
ATOM 662 C C . ILE A 1 81 ? -3.672 2.394 6.547 1.00 88.75 81 ILE A C 1
ATOM 664 O O . ILE A 1 81 ? -3.047 2.359 5.495 1.00 88.75 81 ILE A O 1
ATOM 668 N N . GLY A 1 82 ? -4.649 1.531 6.829 1.00 91.81 82 GLY A N 1
ATOM 669 C CA . GLY A 1 82 ? -5.054 0.441 5.943 1.00 91.81 82 GLY A CA 1
ATOM 670 C C . GLY A 1 82 ? -5.601 0.936 4.607 1.00 91.81 82 GLY A C 1
ATOM 671 O O . GLY A 1 82 ? -5.259 0.397 3.560 1.00 91.81 82 GLY A O 1
ATOM 672 N N . ILE A 1 83 ? -6.403 2.003 4.620 1.00 91.06 83 ILE A N 1
ATOM 673 C CA . ILE A 1 83 ? -6.893 2.621 3.385 1.00 91.06 83 ILE A CA 1
ATOM 674 C C . ILE A 1 83 ? -5.720 3.230 2.607 1.00 91.06 83 ILE A C 1
ATOM 676 O O . ILE A 1 83 ? -5.554 2.946 1.422 1.00 91.06 83 ILE A O 1
ATOM 680 N N . GLY A 1 84 ? -4.870 4.021 3.269 1.00 91.88 84 GLY A N 1
ATOM 681 C CA . GLY A 1 84 ? -3.708 4.639 2.625 1.00 91.88 84 GLY A CA 1
ATOM 682 C C . GLY A 1 84 ? -2.727 3.617 2.042 1.00 91.88 84 GLY A C 1
ATOM 683 O O . GLY A 1 84 ? -2.249 3.790 0.922 1.00 91.88 84 GLY A O 1
ATOM 684 N N . SER A 1 85 ? -2.463 2.528 2.765 1.00 92.44 85 SER A N 1
ATOM 685 C CA . SER A 1 85 ? -1.571 1.461 2.313 1.00 92.44 85 SER A CA 1
ATOM 686 C C . SER A 1 85 ? -2.164 0.665 1.155 1.00 92.44 85 SER A C 1
ATOM 688 O O . SER A 1 85 ? -1.426 0.329 0.234 1.00 92.44 85 SER A O 1
ATOM 690 N 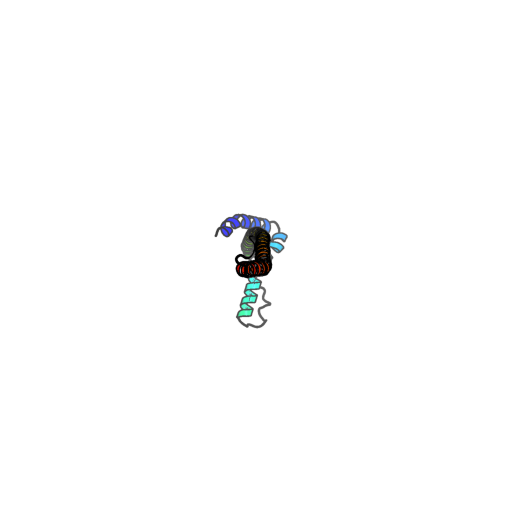N . ALA A 1 86 ? -3.479 0.422 1.138 1.00 92.94 86 ALA A N 1
ATOM 691 C CA . ALA A 1 86 ? -4.149 -0.229 0.015 1.00 92.94 86 ALA A CA 1
ATOM 692 C C . ALA A 1 86 ? -4.026 0.596 -1.275 1.00 92.94 86 ALA A C 1
ATOM 694 O O . ALA A 1 86 ? -3.669 0.054 -2.324 1.00 92.94 86 ALA A O 1
ATOM 695 N N . PHE A 1 87 ? -4.246 1.914 -1.194 1.00 93.94 87 PHE A N 1
ATOM 696 C CA . PHE A 1 87 ? -4.045 2.812 -2.333 1.00 93.94 87 PHE A CA 1
ATOM 697 C C . PHE A 1 87 ? -2.588 2.809 -2.803 1.00 93.94 87 PHE A C 1
ATOM 699 O O . PHE A 1 87 ? -2.333 2.574 -3.985 1.00 93.94 87 PHE A O 1
ATOM 706 N N . ALA A 1 88 ? -1.633 2.989 -1.886 1.00 92.75 88 ALA A N 1
ATOM 707 C CA . ALA A 1 88 ? -0.209 2.980 -2.216 1.00 92.75 88 ALA A CA 1
ATOM 708 C C . ALA A 1 88 ? 0.232 1.649 -2.847 1.00 92.75 88 ALA A C 1
ATOM 710 O O . ALA A 1 88 ? 0.933 1.643 -3.856 1.00 92.75 88 ALA A O 1
ATOM 711 N N . TYR A 1 89 ? -0.226 0.520 -2.303 1.00 94.19 89 TYR A N 1
ATOM 712 C CA . TYR A 1 89 ? 0.063 -0.805 -2.843 1.00 94.19 89 TYR A CA 1
ATOM 713 C C . TYR A 1 89 ? -0.473 -0.961 -4.269 1.00 94.19 89 TYR A C 1
ATOM 715 O O . TYR A 1 89 ? 0.249 -1.421 -5.152 1.00 94.19 89 TYR A O 1
ATOM 723 N N . SER A 1 90 ? -1.711 -0.521 -4.519 1.00 92.56 90 SER A N 1
ATOM 724 C CA . SER A 1 90 ? -2.307 -0.585 -5.857 1.00 92.56 90 SER A CA 1
ATOM 725 C C . SER A 1 90 ? -1.519 0.223 -6.893 1.00 92.56 90 SER A C 1
ATOM 727 O O . SER A 1 90 ? -1.368 -0.218 -8.033 1.00 92.56 90 SER A O 1
ATOM 729 N N . GLU A 1 91 ? -0.969 1.372 -6.494 1.00 93.00 91 GLU A N 1
ATOM 730 C CA . GLU A 1 91 ? -0.157 2.215 -7.369 1.00 93.00 91 GLU A CA 1
ATOM 731 C C . GLU A 1 91 ? 1.196 1.567 -7.664 1.00 93.00 91 GLU A C 1
ATOM 733 O O . GLU A 1 91 ? 1.619 1.524 -8.816 1.00 93.00 91 GLU A O 1
ATOM 738 N N . VAL A 1 92 ? 1.841 0.977 -6.653 1.00 93.38 92 VAL A N 1
ATOM 739 C CA . VAL A 1 92 ? 3.106 0.253 -6.834 1.00 93.38 92 VAL A CA 1
ATOM 740 C C . VAL A 1 92 ? 2.933 -0.904 -7.812 1.00 93.38 92 VAL A C 1
ATOM 742 O O . VAL A 1 92 ? 3.748 -1.056 -8.716 1.00 93.38 92 VAL A O 1
ATOM 745 N N . VAL A 1 93 ? 1.863 -1.691 -7.688 1.00 91.56 93 VAL A N 1
ATOM 746 C CA . VAL A 1 93 ? 1.592 -2.802 -8.615 1.00 91.56 93 VAL A CA 1
ATOM 747 C C . VAL A 1 93 ? 1.459 -2.298 -10.055 1.00 91.56 93 VAL A C 1
ATOM 749 O O . VAL A 1 93 ? 2.090 -2.847 -10.958 1.00 91.56 93 VAL A O 1
ATOM 752 N N . LYS A 1 94 ? 0.701 -1.216 -10.276 1.00 90.81 94 LYS A N 1
ATOM 753 C CA . LYS A 1 94 ? 0.564 -0.595 -11.604 1.00 90.81 94 LYS A CA 1
ATOM 754 C C . LYS A 1 94 ? 1.892 -0.056 -12.128 1.00 90.81 94 LYS A C 1
ATOM 756 O O . LYS A 1 94 ? 2.194 -0.217 -13.309 1.00 90.81 94 LYS A O 1
ATOM 761 N N . TYR A 1 95 ? 2.678 0.575 -11.261 1.00 90.31 95 TYR A N 1
ATOM 762 C CA . TYR A 1 95 ? 3.995 1.092 -11.605 1.00 90.31 95 TYR A CA 1
ATOM 763 C C . TYR A 1 95 ? 4.931 -0.039 -12.055 1.00 90.31 95 TYR A C 1
ATOM 765 O O . TYR A 1 95 ? 5.530 0.068 -13.122 1.00 90.31 95 TYR A O 1
ATOM 773 N N . ARG A 1 96 ? 4.980 -1.160 -11.318 1.00 88.75 96 ARG A N 1
ATOM 774 C CA . ARG A 1 96 ? 5.834 -2.312 -11.662 1.00 88.75 96 ARG A CA 1
ATOM 775 C C . ARG A 1 96 ? 5.470 -2.941 -13.006 1.00 88.75 96 ARG A C 1
ATOM 777 O O . ARG A 1 96 ? 6.366 -3.331 -13.744 1.00 88.75 96 ARG A O 1
ATOM 784 N N . LEU A 1 97 ? 4.178 -3.023 -13.334 1.00 88.00 97 LEU A N 1
ATOM 785 C CA . LEU A 1 97 ? 3.723 -3.535 -14.633 1.00 88.00 97 LEU A CA 1
ATOM 786 C C . LEU A 1 97 ? 4.215 -2.654 -15.790 1.00 88.00 97 LEU A C 1
ATOM 788 O O . LEU A 1 97 ? 4.780 -3.162 -16.752 1.00 88.00 97 LEU A O 1
ATOM 792 N N . ARG A 1 98 ? 4.076 -1.328 -15.659 1.00 88.81 98 ARG A N 1
ATOM 793 C CA . ARG A 1 98 ? 4.560 -0.367 -16.665 1.00 88.81 98 ARG A CA 1
ATOM 794 C C . ARG A 1 98 ? 6.080 -0.378 -16.808 1.00 88.81 98 ARG A C 1
ATOM 796 O O . ARG A 1 98 ? 6.601 -0.147 -17.892 1.00 88.81 98 ARG A O 1
ATOM 803 N N . GLU A 1 99 ? 6.795 -0.579 -15.708 1.00 89.38 99 GLU A N 1
ATOM 804 C CA . GLU A 1 99 ? 8.255 -0.662 -15.712 1.00 89.38 99 GLU A CA 1
ATOM 805 C C . GLU A 1 99 ? 8.737 -1.933 -16.423 1.00 89.38 99 GLU A C 1
ATOM 807 O O . GLU A 1 99 ? 9.636 -1.850 -17.255 1.00 89.38 99 GLU A O 1
ATOM 812 N N . ALA A 1 100 ? 8.067 -3.069 -16.201 1.00 89.50 100 ALA A N 1
ATOM 813 C CA . ALA A 1 100 ? 8.362 -4.321 -16.895 1.00 89.50 100 ALA A CA 1
ATOM 814 C C . ALA A 1 100 ? 8.115 -4.235 -18.414 1.00 89.50 100 ALA A C 1
ATOM 816 O O . ALA A 1 100 ? 8.904 -4.759 -19.197 1.00 89.50 100 ALA A O 1
ATOM 817 N N . GLU A 1 101 ? 7.050 -3.555 -18.851 1.00 88.69 101 GLU A N 1
ATOM 818 C CA . GLU A 1 101 ? 6.808 -3.294 -20.280 1.00 88.69 101 GLU A CA 1
ATOM 819 C C . GLU A 1 101 ? 7.936 -2.460 -20.897 1.00 88.69 101 GLU A C 1
ATOM 821 O O . GLU A 1 101 ? 8.508 -2.849 -21.913 1.00 88.69 101 GLU A O 1
ATOM 826 N N . LYS A 1 102 ? 8.333 -1.365 -20.236 1.00 89.12 102 LYS A N 1
ATOM 827 C CA . LYS A 1 102 ? 9.440 -0.517 -20.703 1.00 89.12 102 LYS A CA 1
ATOM 828 C C . LYS A 1 102 ? 10.766 -1.267 -20.768 1.00 89.12 102 LYS A C 1
ATOM 830 O O . LYS A 1 102 ? 11.532 -1.069 -21.707 1.00 89.12 102 LYS A O 1
ATOM 835 N N . GLU A 1 103 ? 11.053 -2.107 -19.779 1.00 89.50 103 GLU A N 1
ATOM 836 C CA . GLU A 1 103 ? 12.271 -2.916 -19.760 1.00 89.50 103 GLU A CA 1
ATOM 837 C C . GLU A 1 103 ? 12.291 -3.912 -20.928 1.00 89.50 103 GLU A C 1
ATOM 839 O O . GLU A 1 103 ? 13.305 -4.029 -21.620 1.00 89.50 103 GLU A O 1
ATOM 844 N N . ASN A 1 104 ? 11.154 -4.550 -21.220 1.00 90.50 104 ASN A N 1
ATOM 845 C CA . ASN A 1 104 ? 11.010 -5.434 -22.377 1.00 90.50 104 ASN A CA 1
ATOM 846 C C . ASN A 1 104 ? 11.185 -4.687 -23.704 1.00 90.50 104 ASN A C 1
ATOM 848 O O . ASN A 1 104 ? 11.863 -5.192 -24.599 1.00 90.50 104 ASN A O 1
ATOM 852 N N . ASP A 1 105 ? 10.628 -3.483 -23.835 1.00 92.25 105 ASP A N 1
ATOM 853 C CA . ASP A 1 105 ? 10.776 -2.661 -25.039 1.00 92.25 105 ASP A CA 1
ATOM 854 C C . ASP A 1 105 ? 12.236 -2.269 -25.277 1.00 92.25 105 ASP A C 1
ATOM 856 O O .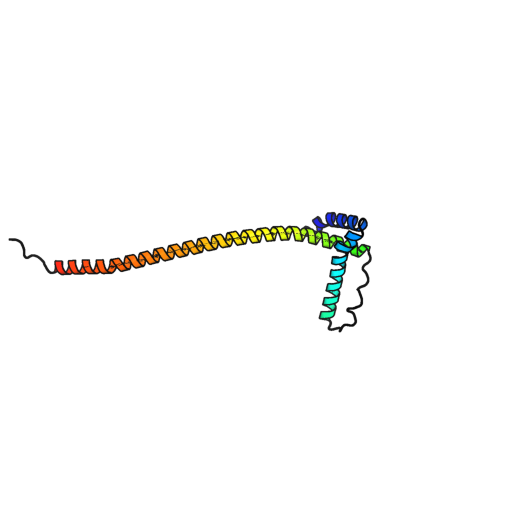 ASP A 1 105 ? 12.751 -2.418 -26.388 1.00 92.25 105 ASP A O 1
ATOM 860 N N . ILE A 1 106 ? 12.938 -1.837 -24.224 1.00 92.31 106 ILE A N 1
ATOM 861 C CA . ILE A 1 106 ? 14.369 -1.519 -24.289 1.00 92.31 106 ILE A CA 1
ATOM 862 C C . ILE A 1 106 ? 15.174 -2.770 -24.653 1.00 92.31 106 ILE A C 1
ATOM 864 O O . ILE A 1 106 ? 16.053 -2.713 -25.516 1.00 92.31 106 ILE A O 1
ATOM 868 N N . HIS A 1 107 ? 14.867 -3.915 -24.042 1.00 92.31 107 HIS A N 1
ATOM 869 C CA . HIS A 1 107 ? 15.548 -5.171 -24.336 1.00 92.31 107 HIS A CA 1
ATOM 870 C C . HIS A 1 107 ? 15.348 -5.600 -25.797 1.00 92.31 107 HIS A C 1
ATOM 872 O O . HIS A 1 107 ? 16.307 -5.972 -26.479 1.00 92.31 107 HIS A O 1
ATOM 878 N N . ASN A 1 108 ? 14.120 -5.494 -26.306 1.00 93.81 108 ASN A N 1
ATOM 879 C CA . ASN A 1 108 ? 13.789 -5.794 -27.696 1.00 93.81 108 ASN A CA 1
ATOM 880 C C . ASN A 1 108 ? 14.482 -4.833 -28.666 1.00 93.81 108 ASN A C 1
ATOM 882 O O . ASN A 1 108 ? 15.011 -5.276 -29.686 1.00 93.81 108 ASN A O 1
ATOM 886 N N . PHE A 1 109 ? 14.543 -3.544 -28.329 1.00 94.44 109 PHE A N 1
ATOM 887 C CA . PHE A 1 109 ? 15.248 -2.535 -29.113 1.00 94.44 109 PHE A CA 1
ATOM 888 C C . PHE A 1 109 ? 16.747 -2.845 -29.219 1.00 94.44 109 PHE A C 1
ATOM 890 O O . PHE A 1 109 ? 17.295 -2.897 -30.321 1.00 94.44 109 PHE A O 1
ATOM 897 N N . ILE A 1 110 ? 17.404 -3.138 -28.091 1.00 94.75 110 ILE A N 1
ATOM 898 C CA . ILE A 1 110 ? 18.823 -3.528 -28.064 1.00 94.75 110 ILE A CA 1
ATOM 899 C C . ILE A 1 110 ? 19.043 -4.793 -28.897 1.00 94.75 110 ILE A C 1
ATOM 901 O O . ILE A 1 110 ? 19.973 -4.856 -29.704 1.00 94.75 110 ILE A O 1
ATOM 905 N N . LYS A 1 111 ? 18.174 -5.795 -28.738 1.00 95.38 111 LYS A N 1
ATOM 906 C CA . LYS A 1 111 ? 18.264 -7.058 -29.473 1.00 95.38 111 LYS A CA 1
ATOM 907 C C . LYS A 1 111 ? 18.139 -6.848 -30.981 1.00 95.38 111 LYS A C 1
ATOM 909 O O . LYS A 1 111 ? 18.958 -7.386 -31.723 1.00 95.38 111 LYS A O 1
ATOM 914 N N . ASP A 1 112 ? 17.173 -6.056 -31.444 1.00 96.00 112 ASP A N 1
ATOM 915 C CA . ASP A 1 112 ? 17.021 -5.757 -32.872 1.00 96.00 112 ASP A CA 1
ATOM 916 C C . ASP A 1 112 ? 18.250 -5.023 -33.426 1.00 96.00 112 ASP A C 1
ATOM 918 O O . ASP A 1 112 ? 18.789 -5.402 -34.469 1.00 96.00 112 ASP A O 1
ATOM 922 N N . HIS A 1 113 ? 18.764 -4.036 -32.688 1.00 94.31 113 HIS A N 1
ATOM 923 C CA . HIS A 1 113 ? 19.980 -3.319 -33.068 1.00 94.31 113 HIS A CA 1
ATOM 924 C C . HIS A 1 113 ? 21.199 -4.245 -33.185 1.00 94.31 113 HIS A C 1
ATOM 926 O O . HIS A 1 113 ? 21.933 -4.159 -34.170 1.00 94.31 113 HIS A O 1
ATOM 932 N N . LEU A 1 114 ? 21.389 -5.183 -32.253 1.00 94.56 114 LEU A N 1
ATOM 933 C CA . LEU A 1 114 ? 22.469 -6.173 -32.330 1.00 94.56 114 LEU A CA 1
ATOM 934 C C . LEU A 1 114 ? 22.336 -7.078 -33.559 1.00 94.56 114 LEU A C 1
ATOM 936 O O . LEU A 1 114 ? 23.326 -7.348 -34.241 1.00 94.56 114 LEU A O 1
ATOM 940 N N . VAL A 1 115 ? 21.117 -7.515 -33.888 1.00 95.50 115 VAL A N 1
ATOM 941 C CA . VAL A 1 115 ? 20.880 -8.330 -35.088 1.00 95.50 115 VAL A CA 1
ATOM 942 C C . VAL A 1 115 ? 21.172 -7.523 -36.359 1.00 95.50 115 VAL A C 1
ATOM 944 O O . VAL A 1 115 ? 21.747 -8.061 -37.305 1.00 95.50 115 VAL A O 1
ATOM 947 N N . ARG A 1 116 ? 20.824 -6.229 -36.402 1.00 94.81 116 ARG A N 1
ATOM 948 C CA . ARG A 1 116 ? 21.163 -5.346 -37.533 1.00 94.81 116 ARG A CA 1
ATOM 949 C C . ARG A 1 116 ? 22.672 -5.183 -37.703 1.00 94.81 116 ARG A C 1
ATOM 951 O O . ARG A 1 116 ? 23.156 -5.344 -38.819 1.00 94.81 116 ARG A O 1
ATOM 958 N N . VAL A 1 117 ? 23.406 -4.932 -36.618 1.00 95.31 117 VAL A N 1
ATOM 959 C CA . VAL A 1 117 ? 24.876 -4.829 -36.650 1.00 95.31 117 VAL A CA 1
ATOM 960 C C . VAL A 1 117 ? 25.499 -6.134 -37.141 1.00 95.31 117 VAL A C 1
ATOM 962 O O . VAL A 1 117 ? 26.345 -6.106 -38.031 1.00 95.31 117 VAL A O 1
ATOM 965 N N . LYS A 1 118 ? 25.025 -7.283 -36.648 1.00 94.81 118 LYS A N 1
ATOM 966 C CA . LYS A 1 118 ? 25.505 -8.594 -37.101 1.00 94.81 118 LYS A CA 1
ATOM 967 C C . LYS A 1 118 ? 25.261 -8.817 -38.596 1.00 94.81 118 LYS A C 1
ATOM 969 O O . LYS A 1 118 ? 26.167 -9.224 -39.310 1.00 94.81 118 LYS A O 1
ATOM 974 N N . ARG A 1 119 ? 24.068 -8.477 -39.099 1.00 93.44 119 ARG A N 1
ATOM 975 C CA . ARG A 1 119 ? 23.757 -8.556 -40.539 1.00 93.44 119 ARG A CA 1
ATOM 976 C C . ARG A 1 119 ? 24.657 -7.655 -41.385 1.00 93.44 119 ARG A C 1
ATOM 978 O O . ARG A 1 119 ? 25.021 -8.036 -42.498 1.00 93.44 119 ARG A O 1
ATOM 985 N N . MET A 1 120 ? 25.013 -6.472 -40.881 1.00 90.50 120 MET A N 1
ATOM 986 C CA . MET A 1 120 ? 25.985 -5.605 -41.548 1.00 90.50 120 MET A CA 1
ATOM 987 C C . MET A 1 120 ? 27.371 -6.248 -41.573 1.00 90.50 120 MET A C 1
ATOM 989 O O . MET A 1 120 ? 27.977 -6.286 -42.638 1.00 90.50 120 MET A O 1
ATOM 993 N N . GLU A 1 121 ? 27.849 -6.802 -40.455 1.00 93.00 121 GLU A N 1
ATOM 994 C CA . GLU A 1 121 ? 29.126 -7.529 -40.415 1.00 93.00 121 GLU A CA 1
ATOM 995 C C . GLU A 1 121 ? 29.147 -8.674 -41.436 1.00 93.00 121 GLU A C 1
ATOM 997 O O . GLU A 1 121 ? 30.087 -8.782 -42.225 1.00 93.00 121 GLU A O 1
ATOM 1002 N N . ASP A 1 122 ? 28.084 -9.479 -41.478 1.00 93.62 122 ASP A N 1
ATOM 1003 C CA . ASP A 1 122 ? 27.952 -10.574 -42.436 1.00 93.62 122 ASP A CA 1
ATOM 1004 C C . ASP A 1 122 ? 27.976 -10.049 -43.880 1.00 93.62 122 ASP A C 1
ATOM 1006 O O . ASP A 1 122 ? 28.669 -10.604 -44.732 1.00 93.62 122 ASP A O 1
ATOM 1010 N N . SER A 1 123 ? 27.288 -8.941 -44.164 1.00 90.50 123 SER A N 1
ATOM 1011 C CA . SER A 1 123 ? 27.286 -8.317 -45.495 1.00 90.50 123 SER A CA 1
ATOM 1012 C C . SER A 1 123 ? 28.674 -7.810 -45.895 1.00 90.50 123 SER A C 1
ATOM 1014 O O . SER A 1 123 ? 29.114 -8.051 -47.019 1.00 90.50 123 SER A O 1
ATOM 1016 N N . LEU A 1 124 ? 29.401 -7.167 -44.973 1.00 86.81 124 LEU A N 1
ATOM 1017 C CA . LEU A 1 124 ? 30.788 -6.753 -45.194 1.00 86.81 124 LEU A CA 1
ATOM 1018 C C . LEU A 1 124 ? 31.689 -7.963 -45.472 1.00 86.81 124 LEU A C 1
ATOM 1020 O O . LEU A 1 124 ? 32.466 -7.935 -46.425 1.00 86.81 124 LEU A O 1
ATOM 1024 N N . ARG A 1 125 ? 31.555 -9.052 -44.702 1.00 87.69 125 ARG A N 1
ATOM 1025 C CA . ARG A 1 125 ? 32.320 -10.293 -44.927 1.00 87.69 125 ARG A CA 1
ATOM 1026 C C . ARG A 1 125 ? 32.107 -10.865 -46.325 1.00 87.69 125 ARG A C 1
ATOM 1028 O O . ARG A 1 125 ? 33.067 -11.352 -46.913 1.00 87.69 125 ARG A O 1
ATOM 1035 N N . HIS A 1 126 ? 30.895 -10.774 -46.870 1.00 83.00 126 HIS A N 1
ATOM 1036 C CA . HIS A 1 126 ? 30.598 -11.226 -48.233 1.00 83.00 126 HIS A CA 1
ATOM 1037 C C . HIS A 1 126 ? 31.142 -10.283 -49.321 1.00 83.00 126 HIS A C 1
ATOM 1039 O O . HIS A 1 126 ? 31.402 -10.733 -50.434 1.00 83.00 126 HIS A O 1
ATOM 1045 N N . GLN A 1 127 ? 31.370 -9.000 -49.024 1.00 83.69 127 GLN A N 1
ATOM 1046 C CA . GLN A 1 127 ? 31.950 -8.050 -49.984 1.00 83.69 127 GLN A CA 1
ATOM 1047 C C . GLN A 1 127 ? 33.479 -8.169 -50.105 1.00 83.69 127 GLN A C 1
ATOM 1049 O O . GLN A 1 127 ? 34.027 -7.952 -51.185 1.00 83.69 127 GLN A O 1
ATOM 1054 N N . VAL A 1 128 ? 34.179 -8.568 -49.037 1.00 81.31 128 VAL A N 1
ATOM 1055 C CA . VAL A 1 128 ? 35.643 -8.776 -49.033 1.00 81.31 128 VAL A CA 1
ATOM 1056 C C . VAL A 1 128 ? 36.150 -9.724 -50.141 1.00 81.31 128 VAL A C 1
ATOM 1058 O O . VAL A 1 128 ? 37.115 -9.358 -50.818 1.00 81.31 128 VAL A O 1
ATOM 1061 N N . PRO A 1 129 ? 35.564 -10.915 -50.383 1.00 82.25 129 PRO A N 1
ATOM 1062 C CA . PRO A 1 129 ? 36.022 -11.794 -51.459 1.00 82.25 129 PRO A CA 1
ATOM 1063 C C . PRO A 1 129 ? 35.807 -11.183 -52.850 1.00 82.25 129 PRO A C 1
ATOM 1065 O O . PRO A 1 129 ? 36.704 -11.297 -53.682 1.00 82.25 129 PRO A O 1
ATOM 1068 N N . MET A 1 130 ? 34.701 -10.459 -53.076 1.00 77.62 130 MET A N 1
ATOM 1069 C CA . MET A 1 130 ? 34.473 -9.749 -54.343 1.00 77.62 130 MET A CA 1
ATOM 1070 C C . MET A 1 130 ? 35.524 -8.660 -54.590 1.00 77.62 130 MET A C 1
ATOM 1072 O O . MET A 1 130 ? 36.044 -8.547 -55.697 1.00 77.62 130 MET A O 1
ATOM 1076 N N . LEU A 1 131 ? 35.897 -7.891 -53.562 1.00 80.31 131 LEU A N 1
ATOM 1077 C CA . LEU A 1 131 ? 36.963 -6.889 -53.682 1.00 80.31 131 LEU A CA 1
ATOM 1078 C C . LEU A 1 131 ? 38.314 -7.523 -54.038 1.00 80.31 131 LEU A C 1
ATOM 1080 O O . LEU A 1 131 ? 39.050 -6.985 -54.865 1.00 80.31 131 LEU A O 1
ATOM 1084 N N . ASN A 1 132 ? 38.633 -8.677 -53.451 1.00 84.56 132 ASN A N 1
ATOM 1085 C CA . ASN A 1 132 ? 39.869 -9.398 -53.756 1.00 84.56 132 ASN A CA 1
ATOM 1086 C C . ASN A 1 132 ? 39.883 -9.960 -55.183 1.00 84.56 132 ASN A C 1
ATOM 1088 O O . ASN A 1 132 ? 40.934 -9.977 -55.824 1.00 84.56 132 ASN A O 1
ATOM 1092 N N . GLU A 1 133 ? 38.738 -10.404 -55.692 1.00 84.44 133 GLU A N 1
ATOM 1093 C CA . GLU A 1 133 ? 38.605 -10.888 -57.065 1.00 84.44 133 GLU A CA 1
ATOM 1094 C C . GLU A 1 133 ? 38.742 -9.746 -58.079 1.00 84.44 133 GLU A C 1
ATOM 1096 O O . GLU A 1 133 ? 39.553 -9.838 -59.002 1.00 84.44 133 GLU A O 1
ATOM 1101 N N . ILE A 1 134 ? 38.068 -8.615 -57.842 1.00 83.50 134 ILE A N 1
ATOM 1102 C CA . ILE A 1 134 ? 38.229 -7.396 -58.649 1.00 83.50 134 ILE A CA 1
ATOM 1103 C C . ILE A 1 134 ? 39.694 -6.947 -58.645 1.00 83.50 134 ILE A C 1
ATOM 1105 O O . ILE A 1 134 ? 40.264 -6.707 -59.710 1.00 83.50 134 ILE A O 1
ATOM 1109 N N . LYS A 1 135 ? 40.343 -6.902 -57.475 1.00 84.38 135 LYS A N 1
ATOM 1110 C CA . LYS A 1 135 ? 41.768 -6.560 -57.370 1.00 84.38 135 LYS A CA 1
ATOM 1111 C C . LYS A 1 135 ? 42.640 -7.486 -58.224 1.00 84.38 135 LYS A C 1
ATOM 1113 O O . LYS A 1 135 ? 43.472 -6.995 -58.980 1.00 84.38 135 LYS A O 1
ATOM 1118 N N . ARG A 1 136 ? 42.418 -8.804 -58.167 1.00 81.19 136 ARG A N 1
ATOM 1119 C CA . ARG A 1 136 ? 43.153 -9.780 -58.993 1.00 81.19 136 ARG A CA 1
ATOM 1120 C C . ARG A 1 136 ? 42.931 -9.568 -60.489 1.00 81.19 136 ARG A C 1
ATOM 1122 O O . ARG A 1 136 ? 43.891 -9.636 -61.251 1.00 81.19 136 ARG A O 1
ATOM 1129 N N . THR A 1 137 ? 41.699 -9.292 -60.921 1.00 84.12 137 THR A N 1
ATOM 1130 C CA . THR A 1 137 ? 41.422 -9.018 -62.343 1.00 84.12 137 THR A CA 1
ATOM 1131 C C . THR A 1 137 ? 42.124 -7.748 -62.819 1.00 84.12 137 THR A C 1
ATOM 1133 O O . THR A 1 137 ? 42.748 -7.772 -63.877 1.00 84.12 137 THR A O 1
ATOM 1136 N N . LEU A 1 138 ? 42.125 -6.679 -62.016 1.00 79.06 138 LEU A N 1
ATOM 1137 C CA . LEU A 1 138 ? 42.845 -5.441 -62.319 1.00 79.06 138 LEU A CA 1
ATOM 1138 C C . LEU A 1 138 ? 44.361 -5.648 -62.374 1.00 79.06 138 LEU A C 1
ATOM 1140 O O . LEU A 1 138 ? 44.997 -5.158 -63.304 1.00 79.06 138 LEU A O 1
ATOM 1144 N N . GLU A 1 139 ? 44.942 -6.398 -61.435 1.00 81.19 139 GLU A N 1
ATOM 1145 C CA . GLU A 1 139 ? 46.370 -6.742 -61.454 1.00 81.19 139 GLU A CA 1
ATOM 1146 C C . GLU A 1 139 ? 46.717 -7.583 -62.694 1.00 81.19 139 GLU A C 1
ATOM 1148 O O . GLU A 1 139 ? 47.695 -7.285 -63.373 1.00 81.19 139 GLU A O 1
ATOM 1153 N N . SER A 1 140 ? 45.879 -8.557 -63.070 1.00 76.75 140 SER A N 1
ATOM 1154 C CA . SER A 1 140 ? 46.091 -9.363 -64.284 1.00 76.75 140 SER A CA 1
ATOM 1155 C C . SER A 1 140 ? 45.980 -8.551 -65.582 1.00 76.75 140 SER A C 1
ATOM 1157 O O . SER A 1 140 ? 46.721 -8.804 -66.531 1.00 76.75 140 SER A O 1
ATOM 1159 N N . ASN A 1 141 ? 45.097 -7.547 -65.615 1.00 75.00 141 ASN A N 1
ATOM 1160 C CA . ASN A 1 141 ? 44.879 -6.688 -66.779 1.00 75.00 141 ASN A CA 1
ATOM 1161 C C . ASN A 1 141 ? 45.951 -5.586 -66.880 1.00 75.00 141 ASN A C 1
ATOM 1163 O O . ASN A 1 141 ? 46.351 -5.203 -67.973 1.00 75.00 141 ASN A O 1
ATOM 1167 N N . SER A 1 142 ? 46.489 -5.129 -65.743 1.00 59.72 142 SER A N 1
ATOM 1168 C CA . SER A 1 142 ? 47.623 -4.190 -65.687 1.00 59.72 142 SER A CA 1
ATOM 1169 C C . SER A 1 142 ? 48.944 -4.825 -66.146 1.00 59.72 142 SER A C 1
ATOM 1171 O O . SER A 1 142 ? 49.856 -4.112 -66.552 1.00 59.72 142 SER A O 1
ATOM 1173 N N . VAL A 1 143 ? 49.049 -6.161 -66.120 1.00 57.31 143 VAL A N 1
ATOM 1174 C CA . VAL A 1 143 ? 50.188 -6.921 -66.673 1.00 57.31 143 VAL A CA 1
ATOM 1175 C C . VAL A 1 143 ? 50.088 -7.088 -68.202 1.00 57.31 143 VAL A C 1
ATOM 1177 O O . VAL A 1 143 ? 51.066 -7.475 -68.837 1.00 57.31 143 VAL A O 1
ATOM 1180 N N . GLN A 1 144 ? 48.965 -6.711 -68.828 1.00 54.69 144 GLN A N 1
ATOM 1181 C CA . GLN A 1 144 ? 48.825 -6.620 -70.288 1.00 54.69 144 GLN A CA 1
ATOM 1182 C C . GLN A 1 144 ? 48.783 -5.159 -70.780 1.00 54.69 144 GLN A C 1
ATOM 1184 O O . GLN A 1 144 ? 47.746 -4.701 -71.265 1.00 54.69 144 GLN A O 1
ATOM 1189 N N . PRO A 1 145 ? 49.884 -4.384 -70.729 1.00 48.56 145 PRO A N 1
ATOM 1190 C CA . PRO A 1 145 ? 49.949 -3.163 -71.508 1.00 48.56 145 PRO A CA 1
ATOM 1191 C C . PRO A 1 145 ? 50.256 -3.517 -72.976 1.00 48.56 145 PRO A C 1
ATOM 1193 O O . PRO A 1 145 ? 51.332 -4.002 -73.306 1.00 48.56 145 PRO A O 1
ATOM 1196 N N . LEU A 1 146 ? 49.295 -3.219 -73.857 1.00 53.91 146 LEU A N 1
ATOM 1197 C CA . LEU A 1 146 ? 49.501 -2.844 -75.267 1.00 53.91 146 LEU A CA 1
ATOM 1198 C C . LEU A 1 146 ? 50.160 -3.882 -76.204 1.00 53.91 146 LEU A C 1
ATOM 1200 O O . LEU A 1 146 ? 51.297 -3.712 -76.628 1.00 53.91 146 LEU A O 1
ATOM 1204 N N . THR A 1 147 ? 49.405 -4.875 -76.684 1.00 53.72 147 THR A N 1
ATOM 1205 C CA . THR A 1 147 ? 49.715 -5.538 -77.974 1.00 53.72 147 THR A CA 1
ATOM 1206 C C . THR A 1 147 ? 48.450 -5.809 -78.788 1.00 53.72 147 THR A C 1
ATOM 1208 O O . THR A 1 147 ? 48.125 -6.953 -79.085 1.00 53.72 147 THR A O 1
ATOM 1211 N N . ARG A 1 148 ? 47.687 -4.765 -79.152 1.00 50.53 148 ARG A N 1
ATOM 1212 C CA . ARG A 1 148 ? 46.685 -4.883 -80.234 1.00 50.53 148 ARG A CA 1
ATOM 1213 C C . ARG A 1 148 ? 46.201 -3.540 -80.793 1.00 50.53 148 ARG A C 1
ATOM 1215 O O . ARG A 1 148 ? 45.086 -3.113 -80.540 1.00 50.53 148 ARG A O 1
ATOM 1222 N N . T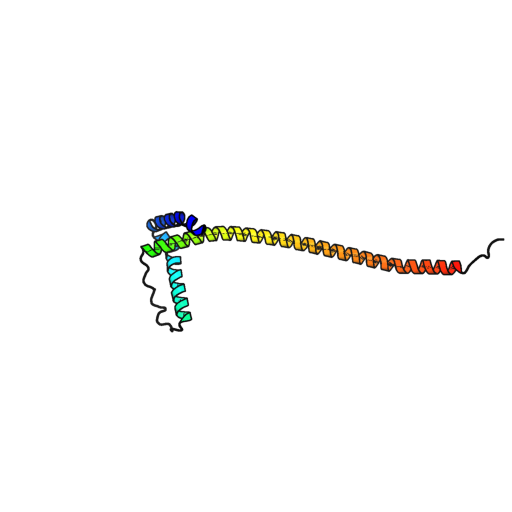HR A 1 149 ? 47.060 -2.920 -81.589 1.00 47.62 149 THR A N 1
ATOM 1223 C CA . THR A 1 149 ? 46.753 -2.057 -82.750 1.00 47.62 149 THR A CA 1
ATOM 1224 C C . THR A 1 149 ? 48.040 -2.130 -83.574 1.00 47.62 149 THR A C 1
ATOM 1226 O O . THR A 1 149 ? 49.090 -1.753 -83.062 1.00 47.62 149 THR A O 1
ATOM 1229 N N . THR A 1 150 ? 48.107 -2.827 -84.704 1.00 41.75 150 THR A N 1
ATOM 1230 C CA . THR A 1 150 ? 47.459 -2.577 -86.001 1.00 41.75 150 THR A CA 1
ATOM 1231 C C . THR A 1 150 ? 47.667 -3.813 -86.869 1.00 41.75 150 THR A C 1
ATOM 1233 O O . THR A 1 150 ? 48.687 -4.503 -86.633 1.00 41.75 150 THR A O 1
#

InterPro domains:
  IPR010754 Optic atrophy 3-like [PF07047] (2-112)
  IPR010754 Optic atrophy 3-like [PTHR12499] (2-141)

Radius of gyration: 40.37 Å; chains: 1; bounding box: 74×36×122 Å

Secondary structure (DSSP, 8-state):
-HHHHHHHHHHHHHHHHHHH-HHHIIIIIHHHHHHHHHHHHHHHHHHHT--SSSTTSPPP---HHHHHHHHHHHHHHHHHHHHHHHHHHHHHHHHHHHHHHHHHHHHHHHHHHHHHHHHHHHHHHHHHHHHHHHHHHHHHHHT-------

Sequence (150 aa):
MFVRQSSLPLARRIKSQARLHRSFKRFVVSPPAQLYHFYESKIKFNVMNLGHVRLRQAPPQLSEEDVLDLGSRLVSEMLIIGIGSAFAYSEVVKYRLREAEKENDIHNFIKDHLVRVKRMEDSLRHQVPMLNEIKRTLESNSVQPLTRTT

Organism: Tigriopus californicus (NCBI:txid6832)

Foldseek 3Di:
DVLQVVLVVQLVVLLVVCVVDVVSLVPQQQPVLQVVVLVVVVVVCVVPVPPDPCNPPRPDPDPSVVSSNVSSSVNSSCVVVVVVVVVVVVVVVVVVVVVVVVVVVVVVVVVVVVVVVVVVVVVVVVVVVVVVVVVVVVVVVVVDPDDDDD